Protein AF-A0A9P6QV32-F1 (afdb_monomer_lite)

Secondary structure (DSSP, 8-state):
-----SSHHHHHHHHHHHT--TT-THHHHHHHHHHHHHHHHHHHHHHHH--------HHHHHHHHHHHHHHHHHHHHHHHHHHHHHHHHHHHHHHHHHHHHHHHHHH----SHHHHHHHHHHHHHHHHHHHHHHHHHTT--SS--HHHHHHHTTS-------TTS---TT--------

Sequence (178 aa):
MARKYGTTVYVNAKWRMMLRLKGTVILQIWWHILLVGIYSTIVFLISKYSDWKMNYTLNLVSVMGMVVSLLLVFRTNTAYDRYWEGRRLWSQMTLCIRNLTRGIWVCVTETETRDLLEKKSAINLLVAFAFATKHYLREEYGYDYDDMVDLLTHIPKYSIPTSVEPMDWRMDIPTTPL

Organism: NCBI:txid64522

pLDDT: mean 80.62, std 16.02, range [42.59, 97.5]

InterPro domains:
  IPR044669 Voltage-dependent anion channel-forming protein YneE/VCCN1/2-like [PF25539] (14-146)
  IPR044669 Voltage-dependent anion channel-forming protein YneE/VCCN1/2-like [PTHR33281] (13-154)

Foldseek 3Di:
DDDPPPPPVVVVVVVCVVPPPVPDCCVVCVVVVVVVVVVVVVVVVCVVPPPDPDDDDVVVVVVVVVVVVVVVVVVVVVVVVVVVVVVVVLVVLVVVLVVVLVCLVPVQDDDDPVSVVVSLLVNLVSVLVSVVVVCVVVLNDDQPDPVRCVSCVVDPDDPDPDPSPDPPVVPPDPPDDD

Radius of gyration: 29.56 Å; chains: 1; bounding box: 79×47×78 Å

Structure (mmCIF, N/CA/C/O backbone):
data_AF-A0A9P6QV32-F1
#
_entry.id   AF-A0A9P6QV32-F1
#
loop_
_atom_site.group_PDB
_atom_site.id
_atom_site.type_symbol
_atom_site.label_atom_id
_atom_site.label_alt_id
_atom_site.label_comp_id
_atom_site.label_asym_id
_atom_site.label_entity_id
_atom_site.label_seq_id
_atom_site.pdbx_PDB_ins_code
_atom_site.Cartn_x
_atom_site.Cartn_y
_atom_site.Cartn_z
_atom_site.occupancy
_atom_site.B_iso_or_equiv
_atom_site.auth_seq_id
_atom_site.auth_comp_id
_atom_site.auth_asym_id
_atom_site.auth_atom_id
_atom_site.pdbx_PDB_model_num
ATOM 1 N N . MET A 1 1 ? 25.042 -37.155 19.413 1.00 43.72 1 MET A N 1
ATOM 2 C CA . MET A 1 1 ? 23.960 -37.342 18.417 1.00 43.72 1 MET A CA 1
ATOM 3 C C . MET A 1 1 ? 23.409 -35.960 18.039 1.00 43.72 1 MET A C 1
ATOM 5 O O . MET A 1 1 ? 22.545 -35.434 18.727 1.00 43.72 1 MET A O 1
ATOM 9 N N . ALA A 1 2 ? 24.017 -35.289 17.053 1.00 47.75 2 ALA A N 1
ATOM 10 C CA . ALA A 1 2 ? 23.795 -33.862 16.773 1.00 47.75 2 ALA A CA 1
ATOM 11 C C . ALA A 1 2 ? 22.628 -33.622 15.791 1.00 47.75 2 ALA A C 1
ATOM 13 O O . ALA A 1 2 ? 22.545 -34.262 14.743 1.00 47.75 2 ALA A O 1
ATOM 14 N N . ARG A 1 3 ? 21.732 -32.682 16.134 1.00 54.78 3 ARG A N 1
ATOM 15 C CA . ARG A 1 3 ? 20.561 -32.251 15.345 1.00 54.78 3 ARG A CA 1
ATOM 16 C C . ARG A 1 3 ? 20.986 -31.653 13.996 1.00 54.78 3 ARG A C 1
ATOM 18 O O . ARG A 1 3 ? 21.537 -30.558 13.957 1.00 54.78 3 ARG A O 1
ATOM 25 N N . LYS A 1 4 ? 20.647 -32.329 12.892 1.00 58.12 4 LYS A N 1
ATOM 26 C CA . LYS A 1 4 ? 20.937 -31.911 11.503 1.00 58.12 4 LYS A CA 1
ATOM 27 C C . LYS A 1 4 ? 19.678 -31.558 10.682 1.00 58.12 4 LYS A C 1
ATOM 29 O O . LYS A 1 4 ? 19.692 -31.667 9.464 1.00 58.12 4 LYS A O 1
ATOM 34 N N . TYR A 1 5 ? 18.586 -31.146 11.334 1.00 56.56 5 TYR A N 1
ATOM 35 C CA . TYR A 1 5 ? 17.276 -30.931 10.684 1.00 56.56 5 TYR A CA 1
ATOM 36 C C . TYR A 1 5 ? 16.884 -29.453 10.480 1.00 56.56 5 TYR A C 1
ATOM 38 O O . TYR A 1 5 ? 15.822 -29.166 9.939 1.00 56.56 5 TYR A O 1
ATOM 46 N N . GLY A 1 6 ? 17.725 -28.503 10.904 1.00 57.94 6 GLY A N 1
ATOM 47 C CA . GLY A 1 6 ? 17.357 -27.084 10.966 1.00 57.94 6 GLY A CA 1
ATOM 48 C C . GLY A 1 6 ? 17.589 -26.257 9.698 1.00 57.94 6 GLY A C 1
ATOM 49 O O . GLY A 1 6 ? 17.051 -25.165 9.619 1.00 57.94 6 GLY A O 1
ATOM 50 N N . THR A 1 7 ? 18.365 -26.715 8.710 1.00 58.38 7 THR A N 1
ATOM 51 C CA . THR A 1 7 ? 18.795 -25.862 7.577 1.00 58.38 7 THR A CA 1
ATOM 52 C C . THR A 1 7 ? 18.152 -26.226 6.237 1.00 58.38 7 THR A C 1
ATOM 54 O O . THR A 1 7 ? 17.874 -25.343 5.428 1.00 58.38 7 THR A O 1
ATOM 57 N N . THR A 1 8 ? 17.830 -27.497 5.999 1.00 57.91 8 THR A N 1
ATOM 58 C CA . THR A 1 8 ? 17.243 -27.975 4.733 1.00 57.91 8 THR A CA 1
ATOM 59 C C . THR A 1 8 ? 15.808 -27.492 4.504 1.00 57.91 8 THR A C 1
ATOM 61 O O . THR A 1 8 ? 15.421 -27.231 3.364 1.00 57.91 8 THR A O 1
ATOM 64 N N . VAL A 1 9 ? 15.021 -27.303 5.570 1.00 60.19 9 VAL A N 1
ATOM 65 C CA . VAL A 1 9 ? 13.635 -26.806 5.465 1.00 60.19 9 VAL A CA 1
ATOM 66 C C . VAL A 1 9 ? 13.597 -25.328 5.054 1.00 60.19 9 VAL A C 1
ATOM 68 O O . VAL A 1 9 ? 12.801 -24.959 4.189 1.00 60.19 9 VAL A O 1
ATOM 71 N N . TYR A 1 10 ? 14.499 -24.494 5.587 1.00 58.28 10 TYR A N 1
ATOM 72 C CA . TYR A 1 10 ? 14.591 -23.074 5.215 1.00 58.28 10 TYR A CA 1
ATOM 73 C C . TYR A 1 10 ? 15.030 -22.879 3.764 1.00 58.28 10 TYR A C 1
ATOM 75 O O . TYR A 1 10 ? 14.478 -22.025 3.071 1.00 58.28 10 TYR A O 1
ATOM 83 N N . VAL A 1 11 ? 15.973 -23.691 3.272 1.00 60.97 11 VAL A N 1
ATOM 84 C CA . VAL A 1 11 ? 16.417 -23.618 1.871 1.00 60.97 11 VAL A CA 1
ATOM 85 C C . VAL A 1 11 ? 15.255 -23.947 0.928 1.00 60.97 11 VAL A C 1
ATOM 87 O O . VAL A 1 11 ? 14.959 -23.157 0.035 1.00 60.97 11 VAL A O 1
ATOM 90 N N . ASN A 1 12 ? 14.510 -25.029 1.175 1.00 61.50 12 ASN A N 1
ATOM 91 C CA . ASN A 1 12 ? 13.349 -25.396 0.350 1.00 61.50 12 ASN A CA 1
ATOM 92 C C . ASN A 1 12 ? 12.176 -24.399 0.447 1.00 61.50 12 ASN A C 1
ATOM 94 O O . ASN A 1 12 ? 11.434 -24.215 -0.521 1.00 61.50 12 ASN A O 1
ATOM 98 N N . ALA A 1 13 ? 11.990 -23.731 1.589 1.00 63.59 13 ALA A N 1
ATOM 99 C CA . ALA A 1 13 ? 11.003 -22.658 1.730 1.00 63.59 13 ALA A CA 1
ATOM 100 C C . ALA A 1 13 ? 11.405 -21.394 0.947 1.00 63.59 13 ALA A C 1
ATOM 102 O O . ALA A 1 13 ? 10.559 -20.790 0.286 1.00 63.59 13 ALA A O 1
ATOM 103 N N . LYS A 1 14 ? 12.699 -21.042 0.953 1.00 66.31 14 LYS A N 1
ATOM 104 C CA . LYS A 1 14 ? 13.254 -19.905 0.204 1.00 66.31 14 LYS A CA 1
ATOM 105 C C . LYS A 1 14 ? 13.027 -20.061 -1.302 1.00 66.31 14 LYS A C 1
ATOM 107 O O . LYS A 1 14 ? 12.522 -19.139 -1.937 1.00 66.31 14 LYS A O 1
ATOM 112 N N . TRP A 1 15 ? 13.301 -21.246 -1.851 1.00 65.69 15 TRP A N 1
ATOM 113 C CA . TRP A 1 15 ? 13.059 -21.551 -3.267 1.00 65.69 15 TRP A CA 1
ATOM 114 C C . TRP A 1 15 ? 11.576 -21.487 -3.646 1.00 65.69 15 TRP A C 1
ATOM 116 O O . TRP A 1 15 ? 11.229 -20.912 -4.675 1.00 65.69 15 TRP A O 1
ATOM 126 N N . ARG A 1 16 ? 10.675 -21.994 -2.794 1.00 66.00 16 ARG A N 1
ATOM 127 C CA . ARG A 1 16 ? 9.225 -21.897 -3.037 1.00 66.00 16 ARG A CA 1
ATOM 128 C C . ARG A 1 16 ? 8.687 -20.469 -2.973 1.00 66.00 16 ARG A C 1
ATOM 130 O O . ARG A 1 16 ? 7.757 -20.156 -3.708 1.00 66.00 16 ARG A O 1
ATOM 137 N N . MET A 1 17 ? 9.256 -19.601 -2.135 1.00 63.09 17 MET A N 1
ATOM 138 C CA . MET A 1 17 ? 8.892 -18.178 -2.127 1.00 63.09 17 MET A CA 1
ATOM 139 C C . MET A 1 17 ? 9.416 -17.447 -3.365 1.00 63.09 17 MET A C 1
ATOM 141 O O . MET A 1 17 ? 8.684 -16.647 -3.940 1.00 63.09 17 MET A O 1
ATOM 145 N N . MET A 1 18 ? 10.641 -17.752 -3.806 1.00 67.94 18 MET A N 1
ATOM 146 C CA . MET A 1 18 ? 11.222 -17.182 -5.029 1.00 67.94 18 MET A CA 1
ATOM 147 C C . MET A 1 18 ? 10.450 -17.589 -6.290 1.00 67.94 18 MET A C 1
ATOM 149 O O . MET A 1 18 ? 10.294 -16.778 -7.196 1.00 67.94 18 MET A O 1
ATOM 153 N N . LEU A 1 19 ? 9.927 -18.818 -6.335 1.00 69.19 19 LEU A N 1
ATOM 154 C CA . LEU A 1 19 ? 9.165 -19.357 -7.468 1.00 69.19 19 LEU A CA 1
ATOM 155 C C . LEU A 1 19 ? 7.646 -19.157 -7.340 1.00 69.19 19 LEU A C 1
ATOM 157 O O . LEU A 1 19 ? 6.866 -19.779 -8.066 1.00 69.19 19 LEU A O 1
ATOM 161 N N . ARG A 1 20 ? 7.188 -18.288 -6.430 1.00 71.31 20 ARG A N 1
ATOM 162 C CA . ARG A 1 20 ? 5.761 -17.987 -6.300 1.00 71.31 20 ARG A CA 1
ATOM 163 C C . ARG A 1 20 ? 5.323 -17.044 -7.425 1.00 71.31 20 ARG A C 1
ATOM 165 O O . ARG A 1 20 ? 5.371 -15.831 -7.276 1.00 71.31 20 ARG A O 1
ATOM 172 N N . LEU A 1 21 ? 4.858 -17.634 -8.526 1.00 64.88 21 LEU A N 1
ATOM 173 C CA . LEU A 1 21 ? 4.412 -16.946 -9.750 1.00 64.88 21 LEU A CA 1
ATOM 174 C C . LEU A 1 21 ? 3.097 -16.153 -9.594 1.00 64.88 21 LEU A C 1
ATOM 176 O O . LEU A 1 21 ? 2.776 -15.303 -10.424 1.00 64.88 21 LEU A O 1
ATOM 180 N N . LYS A 1 22 ? 2.309 -16.423 -8.544 1.00 60.28 22 LYS A N 1
ATOM 181 C CA . LYS A 1 22 ? 1.054 -15.702 -8.281 1.00 60.28 22 LYS A CA 1
ATOM 182 C C . LYS A 1 22 ? 1.353 -14.278 -7.795 1.00 60.28 22 LYS A C 1
ATOM 184 O O . LYS A 1 22 ? 1.886 -14.102 -6.699 1.00 60.28 22 LYS A O 1
ATOM 189 N N . GLY A 1 23 ? 0.971 -13.289 -8.607 1.00 67.88 23 GLY A N 1
ATOM 190 C CA . GLY A 1 23 ? 1.127 -11.857 -8.320 1.00 67.88 23 GLY A CA 1
ATOM 191 C C . GLY A 1 23 ? 2.474 -11.257 -8.739 1.00 67.88 23 GLY A C 1
ATOM 192 O O . GLY A 1 23 ? 2.824 -10.173 -8.283 1.00 67.88 23 GLY A O 1
ATOM 193 N N . THR A 1 24 ? 3.259 -11.953 -9.566 1.00 77.56 24 THR A N 1
ATOM 194 C CA . THR A 1 24 ? 4.572 -11.471 -10.014 1.00 77.56 24 THR A CA 1
ATOM 195 C C . THR A 1 24 ? 4.456 -10.587 -11.260 1.00 77.56 24 THR A C 1
ATOM 197 O O . THR A 1 24 ? 3.790 -10.950 -12.226 1.00 77.56 24 THR A O 1
ATOM 200 N N . VAL A 1 25 ? 5.212 -9.483 -11.297 1.00 82.69 25 VAL A N 1
ATOM 201 C CA . VAL A 1 25 ? 5.317 -8.577 -12.463 1.00 82.69 25 VAL A CA 1
ATOM 202 C C . VAL A 1 25 ? 5.920 -9.275 -13.695 1.00 82.69 25 VAL A C 1
ATOM 204 O O . VAL A 1 25 ? 5.713 -8.837 -14.821 1.00 82.69 25 VAL A O 1
ATOM 207 N N . ILE A 1 26 ? 6.612 -10.408 -13.512 1.00 79.69 26 ILE A N 1
ATOM 208 C CA . ILE A 1 26 ? 7.249 -11.187 -14.587 1.00 79.69 26 ILE A CA 1
ATOM 209 C C . ILE A 1 26 ? 6.245 -11.601 -15.677 1.00 79.69 26 ILE A C 1
ATOM 211 O O . ILE A 1 26 ? 6.550 -11.484 -16.859 1.00 79.69 26 ILE A O 1
ATOM 215 N N . LEU A 1 27 ? 5.023 -11.989 -15.290 1.00 81.56 27 LEU A N 1
ATOM 216 C CA . LEU A 1 27 ? 3.947 -12.368 -16.215 1.00 81.56 27 LEU A CA 1
ATOM 217 C C . LEU A 1 27 ? 3.295 -11.162 -16.898 1.00 81.56 27 LEU A C 1
ATOM 219 O O . LEU A 1 27 ? 2.536 -11.334 -17.845 1.00 81.56 27 LEU A O 1
ATOM 223 N N . GLN A 1 28 ? 3.599 -9.945 -16.454 1.00 85.62 28 GLN A N 1
ATOM 224 C CA . GLN A 1 28 ? 3.148 -8.720 -17.103 1.00 85.62 28 GLN A CA 1
ATOM 225 C C . GLN A 1 28 ? 4.177 -8.214 -18.128 1.00 85.62 28 GLN A C 1
ATOM 227 O O . GLN A 1 28 ? 3.799 -7.683 -19.169 1.00 85.62 28 GLN A O 1
ATOM 232 N N . ILE A 1 29 ? 5.479 -8.405 -17.874 1.00 91.56 29 ILE A N 1
ATOM 233 C CA . ILE A 1 29 ? 6.560 -7.895 -18.741 1.00 91.56 29 ILE A CA 1
ATOM 234 C C . ILE A 1 29 ? 7.174 -8.938 -19.687 1.00 91.56 29 ILE A C 1
ATOM 236 O O . ILE A 1 29 ? 7.981 -8.562 -20.536 1.00 91.56 29 ILE A O 1
ATOM 240 N N . TRP A 1 30 ? 6.808 -10.221 -19.588 1.00 90.44 30 TRP A N 1
ATOM 241 C CA . TRP A 1 30 ? 7.418 -11.298 -20.389 1.00 90.44 30 TRP A CA 1
ATOM 242 C C . TRP A 1 30 ? 7.395 -11.031 -21.901 1.00 90.44 30 TRP A C 1
ATOM 244 O O . TRP A 1 30 ? 8.393 -11.281 -22.571 1.00 90.44 30 TRP A O 1
ATOM 254 N N . TRP A 1 31 ? 6.303 -10.463 -22.429 1.00 92.75 31 TRP A N 1
ATOM 255 C CA . TRP A 1 31 ? 6.195 -10.137 -23.852 1.00 92.75 31 TRP A CA 1
ATOM 256 C C . TRP A 1 31 ? 7.232 -9.088 -24.283 1.00 92.75 31 TRP A C 1
ATOM 258 O O . TRP A 1 31 ? 7.876 -9.237 -25.317 1.00 92.75 31 TRP A O 1
ATOM 268 N N . HIS A 1 32 ? 7.475 -8.073 -23.448 1.00 93.19 32 HIS A N 1
ATOM 269 C CA . HIS A 1 32 ? 8.484 -7.044 -23.717 1.00 93.19 32 HIS A CA 1
ATOM 270 C C . HIS A 1 32 ? 9.903 -7.625 -23.693 1.00 93.19 32 HIS A C 1
ATOM 272 O O . HIS A 1 32 ? 10.715 -7.304 -24.558 1.00 93.19 32 HIS A O 1
ATOM 278 N N . ILE A 1 33 ? 10.193 -8.515 -22.737 1.00 93.00 33 ILE A N 1
ATOM 279 C CA . ILE A 1 33 ? 11.490 -9.206 -22.642 1.00 93.00 33 ILE A CA 1
ATOM 280 C C . ILE A 1 33 ? 11.737 -10.045 -23.902 1.00 93.00 33 ILE A C 1
ATOM 282 O O . ILE A 1 33 ? 12.824 -9.995 -24.478 1.00 93.00 33 ILE A O 1
ATOM 286 N N . LEU A 1 34 ? 10.718 -10.781 -24.349 1.00 94.88 34 LEU A N 1
ATOM 287 C CA . LEU A 1 34 ? 10.787 -11.624 -25.539 1.00 94.88 34 LEU A CA 1
ATOM 288 C C . LEU A 1 34 ? 11.050 -10.783 -26.797 1.00 94.88 34 LEU A C 1
ATOM 290 O O . LEU A 1 34 ? 11.962 -11.104 -27.559 1.00 94.88 34 LEU A O 1
ATOM 294 N N . LEU A 1 35 ? 10.323 -9.675 -26.983 1.00 95.50 35 LEU A N 1
ATOM 295 C CA . LEU A 1 35 ? 10.520 -8.773 -28.123 1.00 95.50 35 LEU A CA 1
ATOM 296 C C . LEU A 1 35 ? 11.938 -8.192 -28.180 1.00 95.50 35 LEU A C 1
ATOM 298 O O . LEU A 1 35 ? 12.561 -8.208 -29.242 1.00 95.50 35 LEU A O 1
ATOM 302 N N . VAL A 1 36 ? 12.473 -7.720 -27.050 1.00 94.88 36 VAL A N 1
ATOM 303 C CA . VAL A 1 36 ? 13.843 -7.179 -26.992 1.00 94.88 36 VAL A CA 1
ATOM 304 C C . VAL A 1 36 ? 14.881 -8.274 -27.265 1.00 94.88 36 VAL A C 1
ATOM 306 O O . VAL A 1 36 ? 15.858 -8.030 -27.975 1.00 94.88 36 VAL A O 1
ATOM 309 N N . GLY A 1 37 ? 14.653 -9.493 -26.767 1.00 95.75 37 GLY A N 1
ATOM 310 C CA . GLY A 1 37 ? 15.509 -10.652 -27.037 1.00 95.75 37 GLY A CA 1
ATOM 311 C C . GLY A 1 37 ? 15.544 -11.039 -28.519 1.00 95.75 37 GLY A C 1
ATOM 312 O O . GLY A 1 37 ? 16.626 -11.217 -29.087 1.00 95.75 37 GLY A O 1
ATOM 313 N N . ILE A 1 38 ? 14.378 -11.108 -29.172 1.00 96.50 38 ILE A N 1
ATOM 314 C CA . ILE A 1 38 ? 14.281 -11.356 -30.618 1.00 96.50 38 ILE A CA 1
ATOM 315 C C . ILE A 1 38 ? 14.976 -10.237 -31.398 1.00 96.50 38 ILE A C 1
ATOM 317 O O . ILE A 1 38 ? 15.802 -10.528 -32.261 1.00 96.50 38 ILE A O 1
ATOM 321 N N . TYR A 1 39 ? 14.706 -8.972 -31.067 1.00 94.62 39 TYR A N 1
ATOM 322 C CA . TYR A 1 39 ? 15.340 -7.826 -31.721 1.00 94.62 39 TYR A CA 1
ATOM 323 C C . TYR A 1 39 ? 16.872 -7.886 -31.626 1.00 94.62 39 TYR A C 1
ATOM 325 O O . TYR A 1 39 ? 17.562 -7.766 -32.639 1.00 94.62 39 TYR A O 1
ATOM 333 N N . SER A 1 40 ? 17.415 -8.160 -30.436 1.00 92.31 40 SER A N 1
ATOM 334 C CA . SER A 1 40 ? 18.862 -8.304 -30.232 1.00 92.31 40 SER A CA 1
ATOM 335 C C . SER A 1 40 ? 19.453 -9.463 -31.045 1.00 92.31 40 SER A C 1
ATOM 337 O O . SER A 1 40 ? 20.516 -9.311 -31.649 1.00 92.31 40 SER A O 1
ATOM 339 N N . THR A 1 41 ? 18.739 -10.590 -31.128 1.00 93.56 41 THR A N 1
ATOM 340 C CA . THR A 1 41 ? 19.160 -11.762 -31.914 1.00 93.56 41 THR A CA 1
ATOM 341 C C . THR A 1 41 ? 19.192 -11.455 -33.412 1.00 93.56 41 THR A C 1
ATOM 343 O O . THR A 1 41 ? 20.139 -11.839 -34.098 1.00 93.56 41 THR A O 1
ATOM 346 N N . ILE A 1 42 ? 18.198 -10.721 -33.925 1.00 92.56 42 ILE A N 1
ATOM 347 C CA . ILE A 1 42 ? 18.144 -10.300 -35.333 1.00 92.56 42 ILE A CA 1
ATOM 348 C C . ILE A 1 42 ? 19.328 -9.385 -35.663 1.00 92.56 42 ILE A C 1
ATOM 350 O O . ILE A 1 42 ? 20.035 -9.632 -36.639 1.00 92.56 42 ILE A O 1
ATOM 354 N N . VAL A 1 43 ? 19.592 -8.373 -34.829 1.00 89.25 43 VAL A N 1
ATOM 355 C CA . VAL A 1 43 ? 20.728 -7.452 -35.022 1.00 89.25 43 VAL A CA 1
ATOM 356 C C . VAL A 1 43 ? 22.060 -8.209 -35.003 1.00 89.25 43 VAL A C 1
ATOM 358 O O . VAL A 1 43 ? 22.926 -7.957 -35.843 1.00 89.25 43 VAL A O 1
ATOM 361 N N . PHE A 1 44 ? 22.213 -9.183 -34.101 1.00 89.19 44 PHE A N 1
ATOM 362 C CA . PHE A 1 44 ? 23.403 -10.033 -34.036 1.00 89.19 44 PHE A CA 1
ATOM 363 C C . PHE A 1 44 ? 23.596 -10.882 -35.304 1.00 89.19 44 PHE A C 1
ATOM 365 O O . PHE A 1 44 ? 24.701 -10.939 -35.844 1.00 89.19 44 PHE A O 1
ATOM 372 N N . LEU A 1 45 ? 22.533 -11.514 -35.815 1.00 89.69 45 LEU A N 1
ATOM 373 C CA . LEU A 1 45 ? 22.597 -12.312 -37.044 1.00 89.69 45 LEU A CA 1
ATOM 374 C C . LEU A 1 45 ? 22.957 -11.450 -38.260 1.00 89.69 45 LEU A C 1
ATOM 376 O O . LEU A 1 45 ? 23.831 -11.836 -39.036 1.00 89.69 45 LEU A O 1
ATOM 380 N N . ILE A 1 46 ? 22.351 -10.268 -38.393 1.00 87.94 46 ILE A N 1
ATOM 381 C CA . ILE A 1 46 ? 22.669 -9.319 -39.470 1.00 87.94 46 ILE A CA 1
ATOM 382 C C . ILE A 1 46 ? 24.142 -8.908 -39.399 1.00 87.94 46 ILE A C 1
ATOM 384 O O . ILE A 1 46 ? 24.829 -8.940 -40.415 1.00 87.94 46 ILE A O 1
ATOM 388 N N . SER A 1 47 ? 24.653 -8.593 -38.206 1.00 85.12 47 SER A N 1
ATOM 389 C CA . SER A 1 47 ? 26.060 -8.218 -38.029 1.00 85.12 47 SER A CA 1
ATOM 390 C C . SER A 1 47 ? 27.040 -9.356 -38.329 1.00 85.12 47 SER A C 1
ATOM 392 O O . SER A 1 47 ? 28.191 -9.077 -38.650 1.00 85.12 47 SER A O 1
ATOM 394 N N . LYS A 1 48 ? 26.628 -10.621 -38.182 1.00 83.88 48 LYS A N 1
ATOM 395 C CA . LYS A 1 48 ? 27.483 -11.786 -38.451 1.00 83.88 48 LYS A CA 1
ATOM 396 C C . LYS A 1 48 ? 27.526 -12.153 -39.937 1.00 83.88 48 LYS A C 1
ATOM 398 O O . LYS A 1 48 ? 28.569 -12.589 -40.412 1.00 83.88 48 LYS A O 1
ATOM 403 N N . TYR A 1 49 ? 26.399 -12.036 -40.640 1.00 83.69 49 TYR A N 1
ATOM 404 C CA . TYR A 1 49 ? 26.272 -12.453 -42.043 1.00 83.69 49 TYR A CA 1
ATOM 405 C C . TYR A 1 49 ? 26.453 -11.310 -43.053 1.00 83.69 49 TYR A C 1
ATOM 407 O O . TYR A 1 49 ? 26.697 -11.584 -44.225 1.00 83.69 49 TYR A O 1
ATOM 415 N N . SER A 1 50 ? 26.352 -10.049 -42.625 1.00 76.69 50 SER A N 1
ATOM 416 C CA . SER A 1 50 ? 26.564 -8.875 -43.475 1.00 76.69 50 SER A CA 1
ATOM 417 C C . SER A 1 50 ? 27.895 -8.206 -43.130 1.00 76.69 50 SER A C 1
ATOM 419 O O . SER A 1 50 ? 28.086 -7.766 -42.002 1.00 76.69 50 SER A O 1
ATOM 421 N N . ASP A 1 51 ? 28.783 -8.034 -44.113 1.00 72.31 51 ASP A N 1
ATOM 422 C CA . ASP A 1 51 ? 30.092 -7.348 -43.992 1.00 72.31 51 ASP A CA 1
ATOM 423 C C . ASP A 1 51 ? 29.968 -5.811 -43.813 1.00 72.31 51 ASP A C 1
ATOM 425 O O . ASP A 1 51 ? 30.890 -5.024 -44.041 1.00 72.31 51 ASP A O 1
ATOM 429 N N . TRP A 1 52 ? 28.776 -5.338 -43.439 1.00 69.88 52 TRP A N 1
ATOM 430 C CA . TRP A 1 52 ? 28.495 -3.925 -43.225 1.00 69.88 52 TRP A CA 1
ATOM 431 C C . TRP A 1 52 ? 29.034 -3.488 -41.867 1.00 69.88 52 TRP A C 1
ATOM 433 O O . TRP A 1 52 ? 28.475 -3.811 -40.819 1.00 69.88 52 TRP A O 1
ATOM 443 N N . LYS A 1 53 ? 30.101 -2.683 -41.890 1.00 66.62 53 LYS A N 1
ATOM 444 C CA . LYS A 1 53 ? 30.636 -1.996 -40.708 1.00 66.62 53 LYS A CA 1
ATOM 445 C C . LYS A 1 53 ? 29.665 -0.907 -40.244 1.00 66.62 53 LYS A C 1
ATOM 447 O O . LYS A 1 53 ? 29.831 0.269 -40.562 1.00 66.62 53 LYS A O 1
ATOM 452 N N . MET A 1 54 ? 28.633 -1.297 -39.501 1.00 65.12 54 MET A N 1
ATOM 453 C CA . MET A 1 54 ? 27.756 -0.346 -38.823 1.00 65.12 54 MET A CA 1
ATOM 454 C C . MET A 1 54 ? 28.509 0.283 -37.644 1.00 65.12 54 MET A C 1
ATOM 456 O O . MET A 1 54 ? 28.752 -0.361 -36.625 1.00 65.12 54 MET A O 1
ATOM 460 N N . ASN A 1 55 ? 28.899 1.549 -37.791 1.00 70.81 55 ASN A N 1
ATOM 461 C CA . ASN A 1 55 ? 29.493 2.330 -36.710 1.00 70.81 55 ASN A CA 1
ATOM 462 C C . ASN A 1 55 ? 28.378 2.879 -35.813 1.00 70.81 55 ASN A C 1
ATOM 464 O O . ASN A 1 55 ? 27.691 3.832 -36.177 1.00 70.81 55 ASN A O 1
ATOM 468 N N . TYR A 1 56 ? 28.202 2.281 -34.637 1.00 73.38 56 TYR A N 1
ATOM 469 C CA . TYR A 1 56 ? 27.284 2.782 -33.617 1.00 73.38 56 TYR A CA 1
ATOM 470 C C . TYR A 1 56 ? 28.031 3.691 -32.641 1.00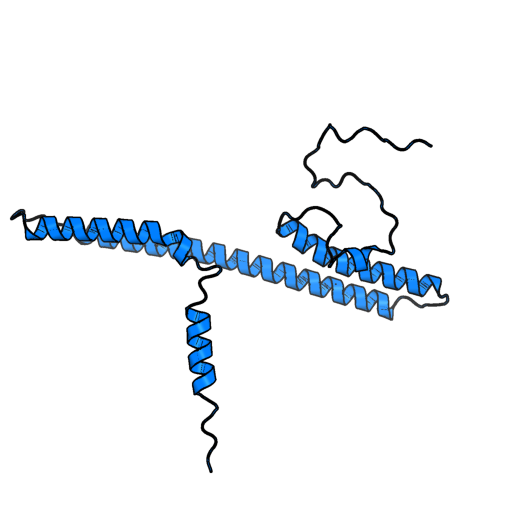 73.38 56 TYR A C 1
ATOM 472 O O . TYR A 1 56 ? 29.020 3.288 -32.027 1.00 73.38 56 TYR A O 1
ATOM 480 N N . THR A 1 57 ? 27.541 4.914 -32.452 1.00 80.62 57 THR A N 1
ATOM 481 C CA . THR A 1 57 ? 28.129 5.846 -31.486 1.00 80.62 57 THR A CA 1
ATOM 482 C C . THR A 1 57 ? 27.642 5.516 -30.075 1.00 80.62 57 THR A C 1
ATOM 484 O O . THR A 1 57 ? 26.518 5.852 -29.700 1.00 80.62 57 THR A O 1
ATOM 487 N N . LEU A 1 58 ? 28.511 4.905 -29.264 1.00 83.06 58 LEU A N 1
ATOM 488 C CA . LEU A 1 58 ? 28.222 4.511 -27.875 1.00 83.06 58 LEU A CA 1
ATOM 489 C C . LEU A 1 58 ? 27.770 5.693 -26.986 1.00 83.06 58 LEU A C 1
ATOM 491 O O . LEU A 1 58 ? 27.017 5.512 -26.030 1.00 83.06 58 LEU A O 1
ATOM 495 N N . ASN A 1 59 ? 28.184 6.916 -27.334 1.00 87.94 59 ASN A N 1
ATOM 496 C CA . ASN A 1 59 ? 27.888 8.130 -26.569 1.00 87.94 59 ASN A CA 1
ATOM 497 C C . ASN A 1 59 ? 26.382 8.414 -26.462 1.00 87.94 59 ASN A C 1
ATOM 499 O O . ASN A 1 59 ? 25.909 8.770 -25.385 1.00 87.94 59 ASN A O 1
ATOM 503 N N . LEU A 1 60 ? 25.613 8.215 -27.540 1.00 88.38 60 LEU A N 1
ATOM 504 C CA . LEU A 1 60 ? 24.166 8.469 -27.526 1.00 88.38 60 LEU A CA 1
ATOM 505 C C . LEU A 1 60 ? 23.427 7.484 -26.612 1.00 88.38 60 LEU A C 1
ATOM 507 O O . LEU A 1 60 ? 22.540 7.884 -25.861 1.00 88.38 60 LEU A O 1
ATOM 511 N N . VAL A 1 61 ? 23.831 6.211 -26.627 1.00 89.38 61 VAL A N 1
ATOM 512 C CA . VAL A 1 61 ? 23.244 5.168 -25.771 1.00 89.38 61 VAL A CA 1
ATOM 513 C C . VAL A 1 61 ? 23.517 5.461 -24.294 1.00 89.38 61 VAL A C 1
ATOM 515 O O . VAL A 1 61 ? 22.617 5.326 -23.468 1.00 89.38 61 VAL A O 1
ATOM 518 N N . SER A 1 62 ? 24.727 5.922 -23.967 1.00 92.25 62 SER A N 1
ATOM 519 C CA . SER A 1 62 ? 25.107 6.280 -22.595 1.00 92.25 62 SER A CA 1
ATOM 520 C C . SER A 1 62 ? 24.279 7.449 -22.046 1.00 92.25 62 SER A C 1
ATOM 522 O O . SER A 1 62 ? 23.713 7.350 -20.955 1.00 92.25 62 SER A O 1
ATOM 524 N N . VAL A 1 63 ? 24.125 8.526 -22.829 1.00 95.06 63 VAL A N 1
ATOM 525 C CA . VAL A 1 63 ? 23.324 9.696 -22.423 1.00 95.06 63 VAL A CA 1
ATOM 526 C C . VAL A 1 63 ? 21.856 9.312 -22.224 1.00 95.06 63 VAL A C 1
ATOM 528 O O . VAL A 1 63 ? 21.268 9.657 -21.198 1.00 95.06 63 VAL A O 1
ATOM 531 N N . MET A 1 64 ? 21.273 8.535 -23.143 1.00 94.88 64 MET A N 1
ATOM 532 C CA . MET A 1 64 ? 19.894 8.049 -22.997 1.00 94.88 64 MET A CA 1
ATOM 533 C C . MET A 1 64 ? 19.730 7.153 -21.763 1.00 94.88 64 MET A C 1
ATOM 535 O O . MET A 1 64 ? 18.763 7.303 -21.016 1.00 94.88 64 MET A O 1
ATOM 539 N N . GLY A 1 65 ? 20.694 6.266 -21.502 1.00 94.50 65 GLY A N 1
ATOM 540 C CA . GLY A 1 65 ? 20.696 5.407 -20.319 1.00 94.50 65 GLY A CA 1
ATOM 541 C C . GLY A 1 65 ? 20.733 6.201 -19.011 1.00 94.50 65 GLY A C 1
ATOM 542 O O . GLY A 1 65 ? 19.987 5.885 -18.080 1.00 94.50 65 GLY A O 1
ATOM 543 N N . MET A 1 66 ? 21.535 7.268 -18.951 1.00 95.81 66 MET A N 1
ATOM 544 C CA . MET A 1 66 ? 21.597 8.154 -17.785 1.00 95.81 66 MET A CA 1
ATOM 545 C C . MET A 1 66 ? 20.248 8.839 -17.527 1.00 95.81 66 MET A C 1
ATOM 547 O O . MET A 1 66 ? 19.755 8.819 -16.397 1.00 95.81 66 MET A O 1
ATOM 551 N N . VAL A 1 67 ? 19.620 9.390 -18.570 1.00 96.81 67 VAL A N 1
ATOM 552 C CA . VAL A 1 67 ? 18.323 10.077 -18.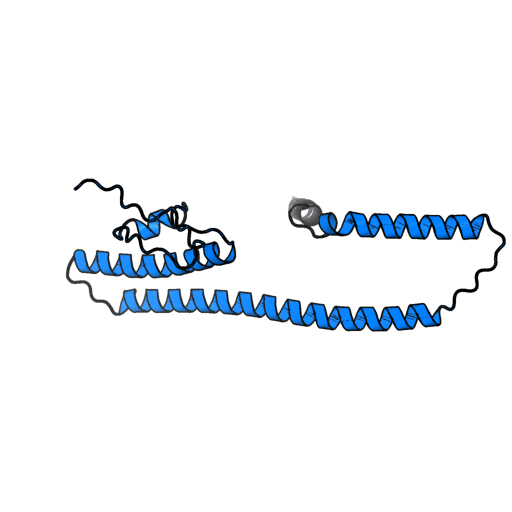453 1.00 96.81 67 VAL A CA 1
ATOM 553 C C . VAL A 1 67 ? 17.223 9.109 -18.014 1.00 96.81 67 VAL A C 1
ATOM 555 O O . VAL A 1 67 ? 16.483 9.412 -17.077 1.00 96.81 67 VAL A O 1
ATOM 558 N N . VAL A 1 68 ? 17.134 7.922 -18.623 1.00 96.75 68 VAL A N 1
ATOM 559 C CA . VAL A 1 68 ? 16.135 6.903 -18.245 1.00 96.75 68 VAL A CA 1
ATOM 560 C C . VAL A 1 68 ? 16.326 6.452 -16.796 1.00 96.75 68 VAL A C 1
ATOM 562 O O . VAL A 1 68 ? 15.345 6.324 -16.065 1.00 96.75 68 VAL A O 1
ATOM 565 N N . SER A 1 69 ? 17.574 6.266 -16.359 1.00 96.38 69 SER A N 1
ATOM 566 C CA . SER A 1 69 ? 17.885 5.876 -14.978 1.00 96.38 69 SER A CA 1
ATOM 567 C C . SER A 1 69 ? 17.436 6.941 -13.976 1.00 96.38 69 SER A C 1
ATOM 569 O O . SER A 1 69 ? 16.800 6.617 -12.974 1.00 96.38 69 SER A O 1
ATOM 571 N N . LEU A 1 70 ? 17.702 8.216 -14.271 1.00 96.25 70 LEU A N 1
ATOM 572 C CA . LEU A 1 70 ? 17.284 9.335 -13.426 1.00 96.25 70 LEU A CA 1
ATOM 573 C C . LEU A 1 70 ? 15.753 9.447 -13.337 1.00 96.25 70 LEU A C 1
ATOM 575 O O . LEU A 1 70 ? 15.197 9.562 -12.243 1.00 96.25 70 LEU A O 1
ATOM 579 N N . LEU A 1 71 ? 15.061 9.363 -14.476 1.00 96.31 71 LEU A N 1
ATOM 580 C CA . LEU A 1 71 ? 13.596 9.415 -14.522 1.00 96.31 71 LEU A CA 1
ATOM 581 C C . LEU A 1 71 ? 12.955 8.239 -13.778 1.00 96.31 71 LEU A C 1
ATOM 583 O O . LEU A 1 71 ? 11.944 8.418 -13.093 1.00 96.31 71 LEU A O 1
ATOM 587 N N . LEU A 1 72 ? 13.547 7.045 -13.884 1.00 95.75 72 LEU A N 1
ATOM 588 C CA . LEU A 1 72 ? 13.079 5.866 -13.167 1.00 95.75 72 LEU A CA 1
ATOM 589 C C . LEU A 1 72 ? 13.144 6.087 -11.655 1.00 95.75 72 LEU A C 1
ATOM 591 O O . LEU A 1 72 ? 12.153 5.821 -10.981 1.00 95.75 72 LEU A O 1
ATOM 595 N N . VAL A 1 73 ? 14.256 6.625 -11.144 1.00 96.62 73 VAL A N 1
ATOM 596 C CA . VAL A 1 73 ? 14.440 6.896 -9.708 1.00 96.62 73 VAL A CA 1
ATOM 597 C C . VAL A 1 73 ? 13.380 7.864 -9.184 1.00 96.62 73 VAL A C 1
ATOM 599 O O . VAL A 1 73 ? 12.744 7.584 -8.167 1.00 96.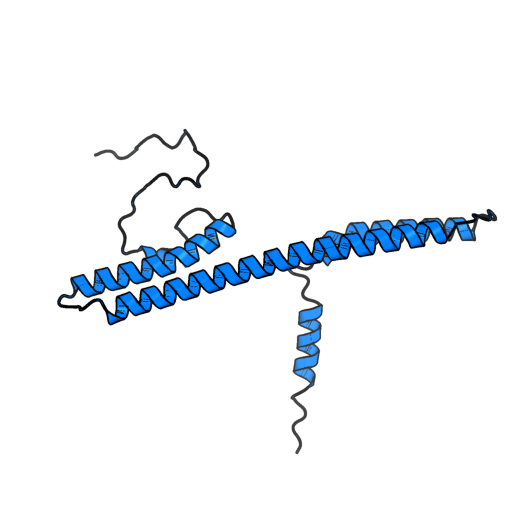62 73 VAL A O 1
ATOM 602 N N . PHE A 1 74 ? 13.124 8.969 -9.889 1.00 96.12 74 PHE A N 1
ATOM 603 C CA . PHE A 1 74 ? 12.079 9.910 -9.475 1.00 96.12 74 PHE A CA 1
ATOM 604 C C . PHE A 1 74 ? 10.694 9.261 -9.463 1.00 96.12 74 PHE A C 1
ATOM 606 O O . PHE A 1 74 ? 9.957 9.397 -8.486 1.00 96.12 74 PHE A O 1
ATOM 613 N N . ARG A 1 75 ? 10.3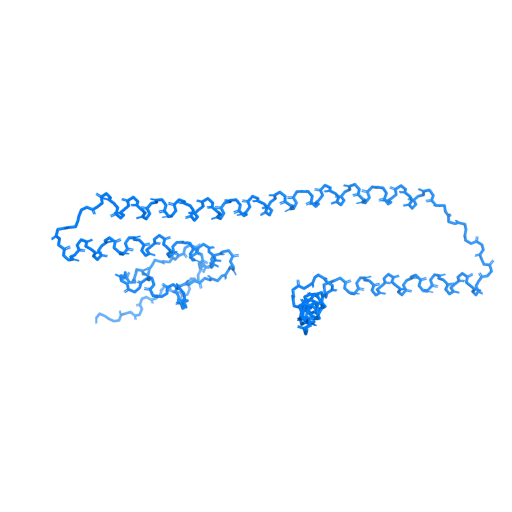66 8.480 -10.499 1.00 95.06 75 ARG A N 1
ATOM 614 C CA . ARG A 1 75 ? 9.095 7.752 -10.568 1.00 95.06 75 ARG A CA 1
ATOM 615 C C . ARG A 1 75 ? 8.950 6.742 -9.429 1.00 95.06 75 ARG A C 1
ATOM 617 O O . ARG A 1 75 ? 7.873 6.647 -8.838 1.00 95.06 75 ARG A O 1
ATOM 624 N N . THR A 1 76 ? 10.000 5.980 -9.129 1.00 96.19 76 THR A N 1
ATOM 625 C CA . THR A 1 76 ? 9.963 4.983 -8.054 1.00 96.19 76 THR A CA 1
ATOM 626 C C . THR A 1 76 ? 9.864 5.633 -6.683 1.00 96.19 76 THR A C 1
ATOM 628 O O . THR A 1 76 ? 9.126 5.118 -5.851 1.00 96.19 76 THR A O 1
ATOM 631 N N . ASN A 1 77 ? 10.519 6.778 -6.465 1.00 96.88 77 ASN A N 1
ATOM 632 C CA . ASN A 1 77 ? 10.435 7.511 -5.201 1.00 96.88 77 ASN A CA 1
ATOM 633 C C . ASN A 1 77 ? 9.005 7.993 -4.937 1.00 96.88 77 ASN A C 1
ATOM 635 O O . ASN A 1 77 ? 8.433 7.663 -3.906 1.00 96.88 77 ASN A O 1
ATOM 639 N N . THR A 1 78 ? 8.366 8.660 -5.904 1.00 96.19 78 THR A N 1
ATOM 640 C CA . THR A 1 78 ? 6.976 9.118 -5.730 1.00 96.19 78 THR A CA 1
ATOM 641 C C . THR A 1 78 ? 6.000 7.956 -5.528 1.00 96.19 78 THR A C 1
ATOM 643 O O . THR A 1 78 ? 5.076 8.051 -4.721 1.00 96.19 78 THR A O 1
ATOM 646 N N . ALA A 1 79 ? 6.183 6.841 -6.244 1.00 94.44 79 ALA A N 1
ATOM 647 C CA . ALA A 1 79 ? 5.359 5.648 -6.046 1.00 94.44 79 ALA A CA 1
ATOM 648 C C . ALA A 1 79 ? 5.560 5.033 -4.649 1.00 94.44 79 ALA A C 1
ATOM 650 O O . ALA A 1 79 ? 4.595 4.590 -4.023 1.00 94.44 79 ALA A O 1
ATOM 651 N N . TYR A 1 80 ? 6.800 5.028 -4.157 1.00 95.94 80 TYR A N 1
ATOM 652 C CA . TYR A 1 80 ? 7.150 4.540 -2.828 1.00 95.94 80 TYR A CA 1
ATOM 653 C C . TYR A 1 80 ? 6.539 5.407 -1.725 1.00 95.94 80 TYR A C 1
ATOM 655 O O . TYR A 1 80 ? 5.925 4.864 -0.805 1.00 95.94 80 TYR A O 1
ATOM 663 N N . ASP A 1 81 ? 6.626 6.730 -1.853 1.00 97.06 81 ASP A N 1
ATOM 664 C CA . ASP A 1 81 ? 6.043 7.671 -0.894 1.00 97.06 81 ASP A CA 1
ATOM 665 C C . ASP A 1 81 ? 4.525 7.487 -0.791 1.00 97.06 81 ASP A C 1
ATOM 667 O O . ASP A 1 81 ? 4.005 7.317 0.310 1.00 97.06 81 ASP A O 1
ATOM 671 N N . ARG A 1 82 ? 3.817 7.386 -1.927 1.00 95.56 82 ARG A N 1
ATOM 672 C CA . ARG A 1 82 ? 2.365 7.110 -1.956 1.00 95.56 82 ARG A CA 1
ATOM 673 C C . ARG A 1 82 ? 2.003 5.778 -1.298 1.00 95.56 82 ARG A C 1
ATOM 675 O O . ARG A 1 82 ? 1.010 5.684 -0.579 1.00 95.56 82 ARG A O 1
ATOM 682 N N . TYR A 1 83 ? 2.802 4.736 -1.530 1.00 95.56 83 TYR A N 1
ATOM 683 C CA . TYR A 1 83 ? 2.595 3.434 -0.894 1.00 95.56 83 TYR A CA 1
ATOM 684 C C . TYR A 1 83 ? 2.761 3.513 0.632 1.00 95.56 83 TYR A C 1
ATOM 686 O O . TYR A 1 83 ? 1.962 2.944 1.386 1.00 95.56 83 TYR A O 1
ATOM 694 N N . TRP A 1 84 ? 3.777 4.238 1.101 1.00 95.62 84 TRP A N 1
ATOM 695 C CA . TRP A 1 84 ? 4.008 4.443 2.530 1.00 95.62 84 TRP A CA 1
ATOM 696 C C . TRP A 1 84 ? 2.964 5.333 3.187 1.00 95.62 84 TRP A C 1
ATOM 698 O O . TRP A 1 84 ? 2.542 5.039 4.307 1.00 95.62 84 TRP A O 1
ATOM 708 N N . GLU A 1 85 ? 2.510 6.367 2.490 1.00 97.06 85 GLU A N 1
ATOM 709 C CA . GLU A 1 85 ? 1.414 7.224 2.923 1.00 97.06 85 GLU A CA 1
ATOM 710 C C . GLU A 1 85 ? 0.125 6.414 3.111 1.00 97.06 85 GLU A C 1
ATOM 712 O O . GLU A 1 85 ? -0.467 6.456 4.190 1.00 97.06 85 GLU A O 1
ATOM 717 N N . GLY A 1 86 ? -0.243 5.569 2.141 1.00 95.50 86 GLY A N 1
ATOM 718 C CA . GLY A 1 86 ? -1.394 4.669 2.266 1.00 95.50 86 GLY A CA 1
ATOM 719 C C . GLY A 1 86 ? -1.291 3.727 3.474 1.00 95.50 86 GLY A C 1
ATOM 720 O O . GLY A 1 86 ? -2.240 3.602 4.255 1.00 95.50 86 GLY A O 1
ATOM 721 N N . ARG A 1 87 ? -0.117 3.113 3.704 1.00 95.31 87 ARG A N 1
ATOM 722 C CA . ARG A 1 87 ? 0.120 2.277 4.900 1.00 95.31 87 ARG A CA 1
ATOM 723 C C . ARG A 1 87 ? -0.031 3.088 6.191 1.00 95.31 87 ARG A C 1
ATOM 725 O O . ARG A 1 87 ? -0.610 2.591 7.160 1.00 95.31 87 ARG A O 1
ATOM 732 N N . ARG A 1 88 ? 0.504 4.311 6.223 1.00 96.94 88 ARG A N 1
ATOM 733 C CA . ARG A 1 88 ? 0.422 5.200 7.387 1.00 96.94 88 ARG A CA 1
ATOM 734 C C . ARG A 1 88 ? -1.031 5.550 7.704 1.00 96.94 88 ARG A C 1
ATOM 736 O O . ARG A 1 88 ? -1.422 5.412 8.861 1.00 96.94 88 ARG A O 1
ATOM 743 N N . LEU A 1 89 ? -1.826 5.917 6.700 1.00 96.44 89 LEU A N 1
ATOM 744 C CA . LEU A 1 89 ? -3.249 6.232 6.857 1.00 96.44 89 LEU A CA 1
ATOM 745 C C . LEU A 1 89 ? -4.044 5.032 7.389 1.00 96.44 89 LEU A C 1
ATOM 747 O O . LEU A 1 89 ? -4.785 5.171 8.361 1.00 96.44 89 LEU A O 1
ATOM 751 N N . TRP A 1 90 ? -3.825 3.832 6.842 1.00 96.06 90 TRP A N 1
ATOM 752 C CA . TRP A 1 90 ? -4.467 2.609 7.342 1.00 96.06 90 TRP A CA 1
ATOM 753 C C . TRP A 1 90 ? -4.105 2.314 8.810 1.00 96.06 90 TRP A C 1
ATOM 755 O O . TRP A 1 90 ? -4.960 1.976 9.636 1.00 96.06 90 TRP A O 1
ATOM 765 N N . SER A 1 91 ? -2.829 2.485 9.169 1.00 96.62 91 SER A N 1
ATOM 766 C CA . SER A 1 91 ? -2.370 2.324 10.553 1.00 96.62 91 SER A CA 1
ATOM 767 C C . SER A 1 91 ? -2.973 3.371 11.492 1.00 96.62 91 SER A C 1
ATOM 769 O O . SER A 1 91 ? -3.315 3.044 12.627 1.00 96.62 91 SER A O 1
ATOM 771 N N . GLN A 1 92 ? -3.099 4.623 11.051 1.00 97.50 92 GLN A N 1
ATOM 772 C CA . GLN A 1 92 ? -3.723 5.685 11.840 1.00 97.50 92 GLN A CA 1
ATOM 773 C C . GLN A 1 92 ? -5.216 5.417 12.048 1.00 97.50 92 GLN A C 1
ATOM 775 O O . GLN A 1 92 ? -5.692 5.515 13.175 1.00 97.50 92 GLN A O 1
ATOM 780 N N . MET A 1 93 ? -5.933 4.996 11.004 1.00 96.69 93 MET A N 1
ATOM 781 C CA . MET A 1 93 ? -7.349 4.634 11.087 1.00 96.69 93 MET A CA 1
ATOM 782 C C . MET A 1 93 ? -7.592 3.531 12.126 1.00 96.69 93 MET A C 1
ATOM 784 O O . MET A 1 93 ? -8.400 3.695 13.039 1.00 96.69 93 MET A O 1
ATOM 788 N N . THR A 1 94 ? -6.849 2.424 12.037 1.00 96.31 94 THR A N 1
ATOM 789 C CA . THR A 1 94 ? -6.980 1.307 12.989 1.00 96.31 94 THR A CA 1
ATOM 790 C C . THR A 1 94 ? -6.602 1.703 14.420 1.00 96.31 94 THR A C 1
ATOM 792 O O . THR A 1 94 ? -7.234 1.241 15.372 1.00 96.31 94 THR A O 1
ATOM 795 N N . LEU A 1 95 ? -5.620 2.594 14.600 1.00 97.12 95 LEU A N 1
ATOM 796 C CA . LEU A 1 95 ? -5.272 3.148 15.909 1.00 97.12 95 LEU A CA 1
ATOM 797 C C . LEU A 1 95 ? -6.412 3.996 16.494 1.00 97.12 95 LEU A C 1
ATOM 799 O O . LEU A 1 95 ? -6.774 3.798 17.655 1.00 97.12 95 LEU A O 1
ATOM 803 N N . CYS A 1 96 ? -7.001 4.893 15.701 1.00 97.12 96 CYS A N 1
ATOM 804 C CA . CYS A 1 96 ? -8.138 5.715 16.118 1.00 97.12 96 CYS A CA 1
ATOM 805 C C . CYS A 1 96 ? -9.341 4.851 16.513 1.00 97.12 96 CYS A C 1
ATOM 807 O O . CYS A 1 96 ? -9.900 5.056 17.589 1.00 97.12 96 CYS A O 1
ATOM 809 N N . ILE A 1 97 ? -9.675 3.829 15.716 1.00 96.56 97 ILE A N 1
ATOM 810 C CA . ILE A 1 97 ? -10.749 2.870 16.024 1.00 96.56 97 ILE A CA 1
ATOM 811 C C . ILE A 1 97 ? -10.491 2.162 17.358 1.00 96.56 97 ILE A C 1
ATOM 813 O O . ILE A 1 97 ? -11.387 2.080 18.199 1.00 96.56 97 ILE A O 1
ATOM 817 N N . ARG A 1 98 ? -9.261 1.688 17.601 1.00 96.00 98 ARG A N 1
ATOM 818 C CA . ARG A 1 98 ? -8.894 1.027 18.867 1.00 96.00 98 ARG A CA 1
ATOM 819 C C . ARG A 1 98 ? -8.985 1.971 20.062 1.00 96.00 98 ARG A C 1
ATOM 821 O O . ARG A 1 98 ? -9.459 1.557 21.118 1.00 96.00 98 ARG A O 1
ATOM 828 N N . ASN A 1 99 ? -8.528 3.213 19.915 1.00 96.75 99 ASN A N 1
ATOM 829 C CA . ASN A 1 99 ? -8.593 4.212 20.981 1.00 96.75 99 ASN A CA 1
ATOM 830 C C . ASN A 1 99 ? -10.042 4.590 21.297 1.00 96.75 99 ASN A C 1
ATOM 832 O O . ASN A 1 99 ? -10.410 4.618 22.468 1.00 96.75 99 ASN A O 1
ATOM 836 N N . LEU A 1 100 ? -10.873 4.792 20.274 1.00 95.88 100 LEU A N 1
ATOM 837 C CA . LEU A 1 100 ? -12.293 5.082 20.445 1.00 95.88 100 LEU A CA 1
ATOM 838 C C . LEU A 1 100 ? -13.035 3.900 21.077 1.00 95.88 100 LEU A C 1
ATOM 840 O O . LEU A 1 100 ? -13.771 4.088 22.037 1.00 95.88 100 LEU A O 1
ATOM 844 N N . THR A 1 101 ? -12.762 2.675 20.621 1.00 95.69 101 THR A N 1
ATOM 845 C CA . THR A 1 101 ? -13.313 1.445 21.215 1.00 95.69 101 THR A CA 1
ATOM 846 C C . THR A 1 101 ? -12.962 1.336 22.698 1.00 95.69 101 THR A C 1
ATOM 848 O O . THR A 1 101 ? -13.827 1.042 23.516 1.00 95.69 101 THR A O 1
ATOM 851 N N . ARG A 1 102 ? -11.704 1.612 23.073 1.00 94.88 102 ARG A N 1
ATOM 852 C CA . ARG A 1 102 ? -11.275 1.640 24.482 1.00 94.88 102 ARG A CA 1
ATOM 853 C C . ARG A 1 102 ? -11.957 2.754 25.272 1.00 94.88 102 ARG A C 1
ATOM 855 O O . ARG A 1 102 ? -12.341 2.518 26.411 1.00 94.88 102 ARG A O 1
ATOM 862 N N . GLY A 1 103 ? -12.117 3.935 24.676 1.00 94.88 103 GLY A N 1
ATOM 863 C CA . GLY A 1 103 ? -12.830 5.057 25.285 1.00 94.88 103 GLY A CA 1
ATOM 864 C C . GLY A 1 103 ? -14.286 4.708 25.580 1.00 94.88 103 GLY A C 1
ATOM 865 O O . GLY A 1 103 ? -14.727 4.856 26.712 1.00 94.88 103 GLY A O 1
ATOM 866 N N . ILE A 1 104 ? -15.000 4.144 24.602 1.00 92.81 104 ILE A N 1
ATOM 867 C CA . ILE A 1 104 ? -16.366 3.634 24.784 1.00 92.81 104 ILE A CA 1
ATOM 868 C C . ILE A 1 104 ? -16.379 2.552 25.868 1.00 92.81 104 ILE A C 1
ATOM 870 O O . ILE A 1 104 ? -17.229 2.577 26.753 1.00 92.81 104 ILE A O 1
ATOM 874 N N . TRP A 1 105 ? -15.412 1.629 25.841 1.00 91.44 105 TRP A N 1
ATOM 875 C CA . TRP A 1 105 ? -15.332 0.541 26.811 1.00 91.44 105 TRP A CA 1
ATOM 876 C C . TRP A 1 105 ? -15.198 1.021 28.260 1.00 91.44 105 TRP A C 1
ATOM 878 O O . TRP A 1 105 ? -15.844 0.461 29.139 1.00 91.44 105 TRP A O 1
ATOM 888 N N . VAL A 1 106 ? -14.383 2.042 28.513 1.00 92.50 106 VAL A N 1
ATOM 889 C CA . VAL A 1 106 ? -14.078 2.501 29.877 1.00 92.50 106 VAL A CA 1
ATOM 890 C C . VAL A 1 106 ? -15.024 3.604 30.354 1.00 92.50 106 VAL A C 1
ATOM 892 O O . VAL A 1 106 ? -15.385 3.616 31.526 1.00 92.50 106 VAL A O 1
ATOM 895 N N . CYS A 1 107 ? -15.419 4.532 29.481 1.00 91.12 107 CYS A N 1
ATOM 896 C CA . CYS A 1 107 ? -16.170 5.723 29.887 1.00 91.12 107 CYS A CA 1
ATOM 897 C C . CYS A 1 107 ? -17.687 5.505 29.957 1.00 91.12 107 CYS A C 1
ATOM 899 O O . CYS A 1 107 ? -18.364 6.250 30.660 1.00 91.12 107 CYS A O 1
ATOM 901 N N . VAL A 1 108 ? -18.232 4.529 29.223 1.00 88.00 108 VAL A N 1
ATOM 902 C CA . VAL A 1 108 ? -19.673 4.237 29.236 1.00 88.00 108 VAL A CA 1
ATOM 903 C C . VAL A 1 108 ? -19.974 3.266 30.372 1.00 88.00 108 VAL A C 1
ATOM 905 O O . VAL A 1 108 ? -19.575 2.101 30.315 1.00 88.00 108 VAL A O 1
ATOM 908 N N . THR A 1 109 ? -20.665 3.762 31.397 1.00 85.12 109 THR A N 1
ATOM 909 C CA . THR A 1 109 ? -21.166 2.968 32.523 1.00 85.12 109 THR A CA 1
ATOM 910 C C . THR A 1 109 ? -22.411 2.203 32.106 1.00 85.12 109 THR A C 1
ATOM 912 O O . THR A 1 109 ? -23.324 2.795 31.535 1.00 85.12 109 THR A O 1
ATOM 915 N N . GLU A 1 110 ? -22.470 0.913 32.415 1.00 84.31 110 GLU A N 1
ATOM 916 C CA . GLU A 1 110 ? -23.617 0.078 32.065 1.00 84.31 110 GLU A CA 1
ATOM 917 C C . GLU A 1 110 ? -24.476 -0.171 33.299 1.00 84.31 110 GLU A C 1
ATOM 919 O O . GLU A 1 110 ? -23.992 -0.696 34.304 1.00 84.31 110 GLU A O 1
ATOM 924 N N . THR A 1 111 ? -25.748 0.209 33.224 1.00 79.75 111 THR A N 1
ATOM 925 C CA . THR A 1 111 ? -26.719 -0.041 34.298 1.00 79.75 111 THR A CA 1
ATOM 926 C C . THR A 1 111 ? -27.736 -1.099 33.900 1.00 79.75 111 THR A C 1
ATOM 928 O O . THR A 1 111 ? -28.133 -1.910 34.738 1.00 79.75 111 THR A O 1
ATOM 931 N N . GLU A 1 112 ? -28.101 -1.151 32.618 1.00 87.81 112 GLU A N 1
ATOM 932 C CA . GLU A 1 112 ? -29.073 -2.095 32.077 1.00 87.81 112 GLU A CA 1
ATOM 933 C C . GLU A 1 112 ? -28.472 -2.981 30.968 1.00 87.81 112 GLU A C 1
ATOM 935 O O . GLU A 1 112 ? -27.464 -2.664 30.334 1.00 87.81 112 GLU A O 1
ATOM 940 N N . THR A 1 113 ? -29.117 -4.1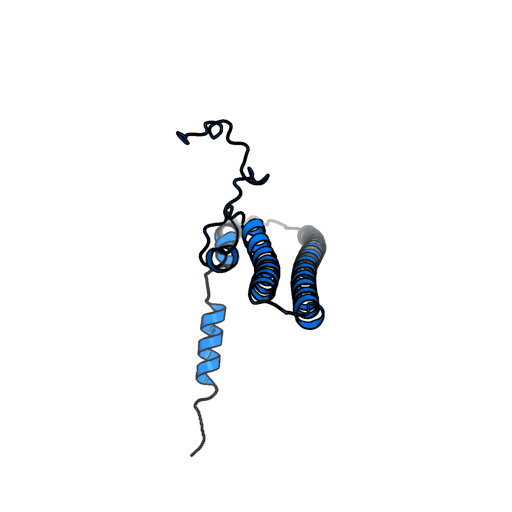20 30.692 1.00 83.69 113 THR A N 1
ATOM 941 C CA . THR A 1 113 ? -28.732 -5.025 29.590 1.00 83.69 113 THR A CA 1
ATOM 942 C C . THR A 1 113 ? -28.835 -4.367 28.211 1.00 83.69 113 THR A C 1
ATOM 944 O O . THR A 1 113 ? -28.078 -4.720 27.304 1.00 83.69 113 THR A O 1
ATOM 947 N N . ARG A 1 114 ? -29.724 -3.378 28.061 1.00 84.88 114 ARG A N 1
ATOM 948 C CA . ARG A 1 114 ? -29.858 -2.564 26.852 1.00 84.88 114 ARG A CA 1
ATOM 949 C C . ARG A 1 114 ? -28.617 -1.704 26.597 1.00 84.88 114 ARG A C 1
ATOM 951 O O . ARG A 1 114 ? -28.113 -1.710 25.476 1.00 84.88 114 ARG A O 1
ATOM 958 N N . ASP A 1 115 ? -28.074 -1.068 27.634 1.00 86.62 115 ASP A N 1
ATOM 959 C CA . ASP A 1 115 ? -26.868 -0.231 27.541 1.00 86.62 115 ASP A CA 1
ATOM 960 C C . ASP A 1 115 ? -25.666 -1.049 27.038 1.00 86.62 115 ASP A C 1
ATOM 962 O O . ASP A 1 115 ? -24.884 -0.596 26.200 1.00 86.62 115 ASP A O 1
ATOM 966 N N . LEU A 1 116 ? -25.552 -2.305 27.490 1.00 86.06 116 LEU A N 1
ATOM 967 C CA . LEU A 1 116 ? -24.518 -3.241 27.033 1.00 86.06 116 LEU A CA 1
ATOM 968 C C . LEU A 1 116 ? -24.650 -3.587 25.543 1.00 86.06 116 LEU A C 1
ATOM 970 O O . LEU A 1 116 ? -23.636 -3.742 24.854 1.00 86.06 116 LEU A O 1
ATOM 974 N N . LEU A 1 117 ? -25.879 -3.743 25.043 1.00 86.44 117 LEU A N 1
ATOM 975 C CA . LEU A 1 117 ? -26.140 -4.042 23.633 1.00 86.44 117 LEU A CA 1
ATOM 976 C C . LEU A 1 117 ? -25.829 -2.837 22.743 1.00 86.44 117 LEU A C 1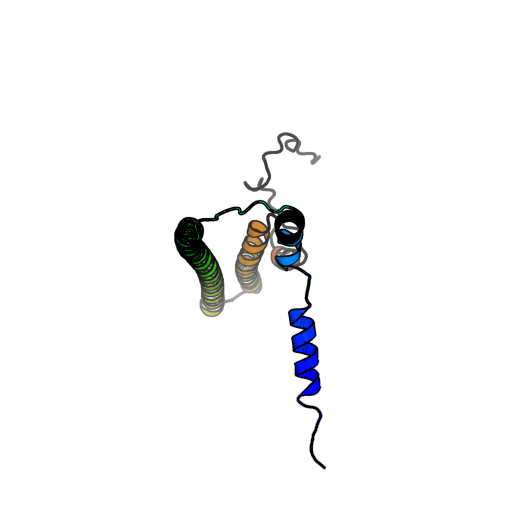
ATOM 978 O O . LEU A 1 117 ? -25.126 -3.000 21.744 1.00 86.44 117 LEU A O 1
ATOM 982 N N . GLU A 1 118 ? -26.272 -1.638 23.126 1.00 86.12 118 GLU A N 1
ATOM 983 C CA . GLU A 1 118 ? -25.986 -0.394 22.395 1.00 86.12 118 GLU A CA 1
ATOM 984 C C . GLU A 1 118 ? -24.474 -0.106 22.359 1.00 86.12 118 GLU A C 1
ATOM 986 O O . GLU A 1 118 ? -23.910 0.224 21.312 1.00 86.12 118 GLU A O 1
ATOM 991 N N . LYS A 1 119 ? -23.771 -0.357 23.468 1.00 89.44 119 LYS A N 1
ATOM 992 C CA . LYS A 1 119 ? -22.309 -0.248 23.545 1.00 89.44 119 LYS A CA 1
ATOM 993 C C . LYS A 1 119 ? -21.590 -1.217 22.601 1.00 89.44 119 LYS A C 1
ATOM 995 O O . LYS A 1 119 ? -20.680 -0.815 21.873 1.00 89.44 119 LYS A O 1
ATOM 1000 N N . LYS A 1 120 ? -21.978 -2.498 22.602 1.00 88.88 120 LYS A N 1
ATOM 1001 C CA . LYS A 1 120 ? -21.400 -3.509 21.695 1.00 88.88 120 LYS A CA 1
ATOM 1002 C C . LYS A 1 120 ? -21.707 -3.196 20.232 1.00 88.88 120 LYS A C 1
ATOM 1004 O O . LYS A 1 120 ? -20.824 -3.343 19.392 1.00 88.88 120 LYS A O 1
ATOM 1009 N N . SER A 1 121 ? -22.920 -2.729 19.949 1.00 88.25 121 SER A N 1
ATOM 1010 C CA . SER A 1 121 ? -23.346 -2.266 18.628 1.00 88.25 121 SER A CA 1
ATOM 1011 C C . SER A 1 121 ? -22.441 -1.146 18.106 1.00 88.25 121 SER A C 1
ATOM 1013 O O . SER A 1 121 ? -21.865 -1.274 17.024 1.00 88.25 121 SER A O 1
ATOM 1015 N N . ALA A 1 122 ? -22.217 -0.102 18.911 1.00 90.00 122 ALA A N 1
ATOM 1016 C CA . ALA A 1 122 ? -21.345 1.010 18.540 1.00 90.00 122 ALA A CA 1
ATOM 1017 C C . ALA A 1 122 ? -19.910 0.549 18.231 1.00 90.00 122 ALA A C 1
ATOM 1019 O O . ALA A 1 122 ? -19.309 0.986 17.250 1.00 90.00 122 ALA A O 1
ATOM 1020 N N . ILE A 1 123 ? -19.366 -0.376 19.030 1.00 92.50 123 ILE A N 1
ATOM 1021 C CA . ILE A 1 123 ? -18.030 -0.947 18.799 1.00 92.50 123 ILE A CA 1
ATOM 1022 C C . ILE A 1 123 ? -17.993 -1.764 17.500 1.00 92.50 123 ILE A C 1
ATOM 1024 O O . ILE A 1 123 ? -17.063 -1.606 16.706 1.00 92.50 123 ILE A O 1
ATOM 1028 N N . ASN A 1 124 ? -19.000 -2.604 17.253 1.00 91.69 124 ASN A N 1
ATOM 1029 C CA . ASN A 1 124 ? -19.089 -3.393 16.024 1.00 91.69 124 ASN A CA 1
ATOM 1030 C C . ASN A 1 124 ? -19.164 -2.501 14.781 1.00 91.69 124 ASN A C 1
ATOM 1032 O O . ASN A 1 124 ? -18.527 -2.815 13.778 1.00 91.69 124 ASN A O 1
ATOM 1036 N N . LEU A 1 125 ? -19.851 -1.359 14.859 1.00 90.81 125 LEU A N 1
ATOM 1037 C CA . LEU A 1 125 ? -19.936 -0.393 13.763 1.00 90.81 125 LEU A CA 1
ATOM 1038 C C . LEU A 1 125 ? -18.571 0.242 13.445 1.00 90.81 125 LEU A C 1
ATOM 1040 O O . LEU A 1 125 ? -18.217 0.396 12.275 1.00 90.81 125 LEU A O 1
ATOM 1044 N N . LEU A 1 126 ? -17.750 0.533 14.460 1.00 93.50 126 LEU A N 1
ATOM 1045 C CA . LEU A 1 126 ? -16.380 1.024 14.246 1.00 93.50 126 LEU A CA 1
ATOM 1046 C C . LEU A 1 126 ? -15.493 -0.005 13.539 1.00 93.50 126 LEU A C 1
ATOM 1048 O O . LEU A 1 126 ? -14.661 0.357 12.706 1.00 93.50 126 LEU A O 1
ATOM 1052 N N . VAL A 1 127 ? -15.661 -1.287 13.864 1.00 92.19 127 VAL A N 1
ATOM 1053 C CA . VAL A 1 127 ? -14.950 -2.375 13.182 1.00 92.19 127 VAL A CA 1
ATOM 1054 C C . VAL A 1 127 ? -15.475 -2.537 11.755 1.00 92.19 127 VAL A C 1
ATOM 1056 O O . VAL A 1 127 ? -14.677 -2.624 10.819 1.00 92.19 127 VAL A O 1
ATOM 1059 N N . ALA A 1 128 ? -16.796 -2.488 11.569 1.00 91.06 128 ALA A N 1
ATOM 1060 C CA . ALA A 1 128 ? -17.436 -2.544 10.261 1.00 91.06 128 ALA A CA 1
ATOM 1061 C C . ALA A 1 128 ? -16.957 -1.407 9.347 1.00 91.06 128 ALA A C 1
ATOM 1063 O O . ALA A 1 128 ? -16.721 -1.647 8.170 1.00 91.06 128 ALA A O 1
ATOM 1064 N N . PHE A 1 129 ? -16.702 -0.204 9.871 1.00 90.94 129 PHE A N 1
ATOM 1065 C CA . PHE A 1 129 ? -16.125 0.899 9.095 1.00 90.94 129 PHE A CA 1
ATOM 1066 C C . PHE A 1 129 ? -14.744 0.562 8.495 1.00 90.94 129 PHE A C 1
ATOM 1068 O O . PHE A 1 129 ? -14.463 0.902 7.342 1.00 90.94 129 PHE A O 1
ATOM 1075 N N . ALA A 1 130 ? -13.881 -0.151 9.230 1.00 93.25 130 ALA A N 1
ATOM 1076 C CA . ALA A 1 130 ? -12.584 -0.578 8.698 1.00 93.25 130 ALA A CA 1
ATOM 1077 C C . ALA A 1 130 ? -12.740 -1.605 7.565 1.00 93.25 130 ALA A C 1
ATOM 1079 O O . ALA A 1 130 ? -12.044 -1.511 6.550 1.00 93.25 130 ALA A O 1
ATOM 1080 N N . PHE A 1 131 ? -13.667 -2.556 7.711 1.00 91.25 131 PHE A N 1
ATOM 1081 C CA . PHE A 1 131 ? -13.986 -3.518 6.654 1.00 91.25 131 PHE A CA 1
ATOM 1082 C C . PHE A 1 131 ? -14.628 -2.834 5.445 1.00 91.25 131 PHE A C 1
ATOM 1084 O O . PHE A 1 131 ? -14.178 -3.056 4.324 1.00 91.25 131 PHE A O 1
ATOM 1091 N N . ALA A 1 132 ? -15.566 -1.912 5.662 1.00 89.38 132 ALA A N 1
ATOM 1092 C CA . ALA A 1 132 ? -16.193 -1.115 4.611 1.00 89.38 132 ALA A CA 1
ATOM 1093 C C . ALA A 1 132 ? -15.138 -0.363 3.795 1.00 89.38 132 ALA A C 1
ATOM 1095 O O . ALA A 1 132 ? -15.152 -0.399 2.570 1.00 89.38 132 ALA A O 1
ATOM 1096 N N . THR A 1 133 ? -14.160 0.247 4.471 1.00 91.25 133 THR A N 1
ATOM 1097 C CA . THR A 1 133 ? -13.048 0.944 3.809 1.00 91.25 133 THR A CA 1
ATOM 1098 C C . THR A 1 133 ? -12.205 -0.013 2.958 1.00 91.25 133 THR A C 1
ATOM 1100 O O . THR A 1 133 ? -11.813 0.337 1.846 1.00 91.25 133 THR A O 1
ATOM 1103 N N . LYS A 1 134 ? -11.936 -1.237 3.437 1.00 91.56 134 LYS A N 1
ATOM 1104 C CA . LYS A 1 134 ? -11.238 -2.277 2.655 1.00 91.56 134 LYS A CA 1
ATOM 1105 C C . LYS A 1 134 ? -12.033 -2.654 1.400 1.00 91.56 134 LYS A C 1
ATOM 1107 O O . LYS A 1 134 ? -11.428 -2.731 0.334 1.00 91.56 134 LYS A O 1
ATOM 1112 N N . HIS A 1 135 ? -13.331 -2.914 1.530 1.00 89.25 135 HIS A N 1
ATOM 1113 C CA . HIS A 1 135 ? -14.193 -3.306 0.411 1.00 89.25 135 HIS A CA 1
ATOM 1114 C C . HIS A 1 135 ? -14.334 -2.175 -0.611 1.00 89.25 135 HIS A C 1
ATOM 1116 O O . HIS A 1 135 ? -14.113 -2.386 -1.801 1.00 89.25 135 HIS A O 1
ATOM 1122 N N . TYR A 1 136 ? -14.509 -0.942 -0.137 1.00 88.12 136 TYR A N 1
ATOM 1123 C CA . TYR A 1 136 ? -14.526 0.251 -0.978 1.00 88.12 136 TYR A CA 1
ATOM 1124 C C . TYR A 1 136 ? -13.233 0.420 -1.795 1.00 88.12 136 TYR A C 1
ATOM 1126 O O . TYR A 1 136 ? -13.290 0.653 -2.998 1.00 88.12 136 TYR A O 1
ATOM 1134 N N . LEU A 1 137 ? -12.055 0.234 -1.181 1.00 89.94 137 LEU A N 1
ATOM 1135 C CA . LEU A 1 137 ? -10.762 0.304 -1.884 1.00 89.94 137 LEU A CA 1
ATOM 1136 C C . LEU A 1 137 ? -10.528 -0.844 -2.880 1.00 89.94 137 LEU A C 1
ATOM 1138 O O . LEU A 1 137 ? -9.622 -0.749 -3.709 1.00 89.94 137 LEU A O 1
ATOM 1142 N N . ARG A 1 138 ? -11.288 -1.937 -2.771 1.00 89.19 138 ARG A N 1
ATOM 1143 C CA . ARG A 1 138 ? -11.258 -3.076 -3.700 1.00 89.19 138 ARG A CA 1
ATOM 1144 C C . ARG A 1 138 ? -12.330 -2.996 -4.781 1.00 89.19 138 ARG A C 1
ATOM 1146 O O . ARG A 1 138 ? -12.396 -3.916 -5.587 1.00 89.19 138 ARG A O 1
ATOM 1153 N N . GLU A 1 139 ? -13.139 -1.934 -4.785 1.00 84.56 139 GLU A N 1
ATOM 1154 C CA . GLU A 1 139 ? -14.310 -1.800 -5.664 1.00 84.56 139 GLU A CA 1
ATOM 1155 C C . GLU A 1 139 ? -15.334 -2.938 -5.449 1.00 84.56 139 GLU A C 1
ATOM 1157 O O . GLU A 1 139 ? -16.106 -3.298 -6.333 1.00 84.56 139 GLU A O 1
ATOM 1162 N N . GLU A 1 140 ? -15.345 -3.511 -4.242 1.00 81.38 140 GLU A N 1
ATOM 1163 C CA . GLU A 1 140 ? -16.303 -4.513 -3.781 1.00 81.38 140 GLU A CA 1
ATOM 1164 C C . GLU A 1 140 ? -17.460 -3.764 -3.095 1.00 81.38 140 GLU A C 1
ATOM 1166 O O . GLU A 1 140 ? -17.370 -3.392 -1.926 1.00 81.38 140 GLU A O 1
ATOM 1171 N N . TYR A 1 141 ? -18.535 -3.470 -3.833 1.00 72.75 141 TYR A N 1
ATOM 1172 C CA . TYR A 1 141 ? -19.701 -2.752 -3.300 1.00 72.75 141 TYR A CA 1
ATOM 1173 C C . TYR A 1 141 ? -20.707 -3.716 -2.653 1.00 72.75 141 TYR A C 1
ATOM 1175 O O . TYR A 1 141 ? -20.801 -4.878 -3.045 1.00 72.75 141 TYR A O 1
ATOM 1183 N N . GLY A 1 142 ? -21.448 -3.238 -1.651 1.00 70.19 142 GLY A N 1
ATOM 1184 C CA . GLY A 1 142 ? -22.452 -4.016 -0.919 1.00 70.19 142 GLY A CA 1
ATOM 1185 C C . GLY A 1 142 ? -22.071 -4.317 0.534 1.00 70.19 142 GLY A C 1
ATOM 1186 O O . GLY A 1 142 ? -20.949 -4.074 0.971 1.00 70.19 142 GLY A O 1
ATOM 1187 N N . TYR A 1 143 ? -23.040 -4.818 1.300 1.00 69.19 143 TYR A N 1
ATOM 1188 C CA . TYR A 1 143 ? -22.880 -5.186 2.715 1.00 69.19 143 TYR A CA 1
ATOM 1189 C C . TYR A 1 143 ? -22.978 -6.702 2.958 1.00 69.19 143 TYR A C 1
ATOM 1191 O O . TYR A 1 143 ? -22.822 -7.150 4.092 1.00 69.19 143 TYR A O 1
ATOM 1199 N N . ASP A 1 144 ? -23.244 -7.484 1.908 1.00 72.38 144 ASP A N 1
ATOM 1200 C CA . ASP A 1 144 ? -23.454 -8.936 1.961 1.00 72.38 144 ASP A CA 1
ATOM 1201 C C . ASP A 1 144 ? -22.127 -9.700 1.826 1.00 72.38 144 ASP A C 1
ATOM 1203 O O . ASP A 1 144 ? -21.929 -10.515 0.930 1.00 72.38 144 ASP A O 1
ATOM 1207 N N . TYR A 1 145 ? -21.173 -9.359 2.691 1.00 80.38 145 TYR A N 1
ATOM 1208 C CA . TYR A 1 145 ? -19.879 -10.030 2.779 1.00 80.38 145 TYR A CA 1
ATOM 1209 C C . TYR A 1 145 ? -19.775 -10.778 4.108 1.00 80.38 145 TYR A C 1
ATOM 1211 O O . TYR A 1 145 ? -20.124 -10.223 5.153 1.00 80.38 145 TYR A O 1
ATOM 1219 N N . ASP A 1 146 ? -19.249 -12.008 4.082 1.00 81.88 146 ASP A N 1
ATOM 1220 C CA . ASP A 1 146 ? -19.127 -12.885 5.261 1.00 81.88 146 ASP A CA 1
ATOM 1221 C C . ASP A 1 146 ? -18.445 -12.195 6.460 1.00 81.88 146 ASP A C 1
ATOM 1223 O O . ASP A 1 146 ? -18.789 -12.451 7.609 1.00 81.88 146 ASP A O 1
ATOM 1227 N N . ASP A 1 147 ? -17.489 -11.290 6.216 1.00 84.44 147 ASP A N 1
ATOM 1228 C CA . ASP A 1 147 ? -16.755 -10.558 7.255 1.00 84.44 147 ASP A CA 1
ATOM 1229 C C . ASP A 1 147 ? -17.477 -9.307 7.790 1.00 84.44 147 ASP A C 1
ATOM 1231 O O . ASP A 1 147 ? -17.069 -8.761 8.819 1.00 84.44 147 ASP A O 1
ATOM 1235 N N . MET A 1 148 ? -18.554 -8.857 7.140 1.00 81.62 148 MET A N 1
ATOM 1236 C CA . MET A 1 148 ? -19.344 -7.686 7.548 1.00 81.62 148 MET A CA 1
ATOM 1237 C C . MET A 1 148 ? -20.728 -8.049 8.087 1.00 81.62 148 MET A C 1
ATOM 1239 O O . MET A 1 148 ? -21.219 -7.359 8.985 1.00 81.62 148 MET A O 1
ATOM 1243 N N . VAL A 1 149 ? -21.345 -9.122 7.582 1.00 79.69 149 VAL A N 1
ATOM 1244 C CA . VAL A 1 149 ? -22.705 -9.542 7.958 1.00 79.69 149 VAL A CA 1
ATOM 1245 C C . VAL A 1 149 ? -22.818 -9.736 9.469 1.00 79.69 149 VAL A C 1
ATOM 1247 O O . VAL A 1 149 ? -23.702 -9.139 10.086 1.00 79.69 149 VAL A O 1
ATOM 1250 N N . ASP A 1 150 ? -21.872 -10.453 10.081 1.00 82.81 150 ASP A N 1
ATOM 1251 C CA . ASP A 1 150 ? -21.839 -10.697 11.530 1.00 82.81 150 ASP A CA 1
ATOM 1252 C C . ASP A 1 150 ? -21.815 -9.395 12.344 1.00 82.81 150 ASP A C 1
ATOM 1254 O O . ASP A 1 150 ? -22.483 -9.274 13.377 1.00 82.81 150 ASP A O 1
ATOM 1258 N N . LEU A 1 151 ? -21.084 -8.391 11.853 1.00 84.19 151 LEU A N 1
ATOM 1259 C CA . LEU A 1 151 ? -20.939 -7.095 12.512 1.00 84.19 151 LEU A CA 1
ATOM 1260 C C . LEU A 1 151 ? -22.196 -6.234 12.373 1.00 84.19 151 LEU A C 1
ATOM 1262 O O . LEU A 1 151 ? -22.463 -5.438 13.270 1.00 84.19 151 LEU A O 1
ATOM 1266 N N . LEU A 1 152 ? -22.967 -6.389 11.294 1.00 82.00 152 LEU A N 1
ATOM 1267 C CA . LEU A 1 152 ? -24.124 -5.550 10.957 1.00 82.00 152 LEU A CA 1
ATOM 1268 C C . LEU A 1 152 ? -25.480 -6.159 11.347 1.00 82.00 152 LEU A C 1
ATOM 1270 O O . LEU A 1 152 ? -26.484 -5.452 11.299 1.00 82.00 152 LEU A O 1
ATOM 1274 N N . THR A 1 153 ? -25.525 -7.424 11.781 1.00 79.25 153 THR A N 1
ATOM 1275 C CA . THR A 1 153 ? -26.764 -8.150 12.154 1.00 79.25 153 THR A CA 1
ATOM 1276 C C . THR A 1 153 ? -27.706 -7.397 13.098 1.00 79.25 153 THR A C 1
ATOM 1278 O O . THR A 1 153 ? -28.917 -7.600 13.065 1.00 79.25 153 THR A O 1
ATOM 1281 N N . HIS A 1 154 ? -27.159 -6.536 13.952 1.00 75.25 154 HIS A N 1
ATOM 1282 C CA . HIS A 1 154 ? -27.886 -5.824 14.995 1.00 75.25 154 HIS A CA 1
ATOM 1283 C C . HIS A 1 154 ? -28.537 -4.507 14.526 1.00 75.25 154 HIS A C 1
ATOM 1285 O O . HIS A 1 154 ? -29.260 -3.888 15.306 1.00 75.25 154 HIS A O 1
ATOM 1291 N N . ILE A 1 155 ? -28.280 -4.054 13.294 1.00 72.81 155 ILE A N 1
ATOM 1292 C CA . ILE A 1 155 ? -28.803 -2.788 12.760 1.00 72.81 155 ILE A CA 1
ATOM 1293 C C . ILE A 1 155 ? -29.961 -3.086 11.796 1.00 72.81 155 ILE A C 1
ATOM 1295 O O . ILE A 1 155 ? -29.814 -3.936 10.914 1.00 72.81 155 ILE A O 1
ATOM 1299 N N . PRO A 1 156 ? -31.112 -2.396 11.909 1.00 67.00 156 PRO A N 1
ATOM 1300 C CA . PRO A 1 156 ? -32.160 -2.498 10.901 1.00 67.00 156 PRO A CA 1
ATOM 1301 C C . PRO A 1 156 ? -31.631 -2.022 9.542 1.00 67.00 156 PRO A C 1
ATOM 1303 O O . PRO A 1 156 ? -30.943 -1.006 9.444 1.00 67.00 156 PRO A O 1
ATOM 1306 N N . LYS A 1 157 ? -31.945 -2.771 8.481 1.00 61.88 157 LYS A N 1
ATOM 1307 C CA . LYS A 1 157 ? -31.500 -2.459 7.118 1.00 61.88 157 LYS A CA 1
ATOM 1308 C C . LYS A 1 157 ? -32.163 -1.163 6.651 1.00 61.88 157 LYS A C 1
ATOM 1310 O O . LYS A 1 157 ? -33.312 -1.176 6.220 1.00 61.88 157 LYS A O 1
ATOM 1315 N N . TYR A 1 158 ? -31.443 -0.051 6.728 1.00 58.19 158 TYR A N 1
ATOM 1316 C CA . TYR A 1 158 ? -31.845 1.180 6.061 1.00 58.19 158 TYR A CA 1
ATOM 1317 C C . TYR A 1 158 ? -31.344 1.119 4.618 1.00 58.19 158 TYR A C 1
ATOM 1319 O O . TYR A 1 158 ? -30.147 1.238 4.366 1.00 58.19 158 TYR A O 1
ATOM 1327 N N . SER A 1 159 ? -32.255 0.899 3.669 1.00 52.38 159 SER A N 1
ATOM 1328 C CA . SER A 1 159 ? -31.990 1.062 2.239 1.00 52.38 159 SER A CA 1
ATOM 1329 C C . SER A 1 159 ? -31.834 2.551 1.942 1.00 52.38 159 SER A C 1
ATOM 1331 O O . SER A 1 159 ? -32.795 3.241 1.607 1.00 52.38 159 SER A O 1
ATOM 1333 N N . ILE A 1 160 ? -30.631 3.071 2.140 1.00 51.50 160 ILE A N 1
ATOM 1334 C CA . ILE A 1 160 ? -30.243 4.369 1.601 1.00 51.50 160 ILE A CA 1
ATOM 1335 C C . ILE A 1 160 ? -29.547 4.048 0.280 1.00 51.50 160 ILE A C 1
ATOM 1337 O O . ILE A 1 160 ? -28.657 3.195 0.302 1.00 51.50 160 ILE A O 1
ATOM 1341 N N . PRO A 1 161 ? -29.917 4.672 -0.853 1.00 48.59 161 PRO A N 1
ATOM 1342 C CA . PRO A 1 161 ? -29.126 4.561 -2.069 1.00 48.59 161 PRO A CA 1
ATOM 1343 C C . PRO A 1 161 ? -27.730 5.090 -1.747 1.00 48.59 161 PRO A C 1
ATOM 1345 O O . PRO A 1 161 ? -27.498 6.289 -1.580 1.00 48.59 161 PRO A O 1
ATOM 1348 N N . THR A 1 162 ? -26.809 4.162 -1.523 1.00 51.38 162 THR A N 1
ATOM 1349 C CA . THR A 1 162 ? -25.421 4.464 -1.218 1.00 51.38 162 THR A CA 1
ATOM 1350 C C . THR A 1 162 ? -24.862 5.206 -2.428 1.00 51.38 162 THR A C 1
ATOM 1352 O O . THR A 1 162 ? -25.025 4.743 -3.552 1.00 51.38 162 THR A O 1
ATOM 1355 N N . SER A 1 163 ? -24.168 6.331 -2.237 1.00 53.94 163 SER A N 1
ATOM 1356 C CA . SER A 1 163 ? -23.610 7.170 -3.320 1.00 53.94 163 SER A CA 1
ATOM 1357 C C . SER A 1 163 ? -22.525 6.490 -4.181 1.00 53.94 163 SER A C 1
ATOM 1359 O O . SER A 1 163 ? -21.766 7.162 -4.874 1.00 53.94 163 SER A O 1
ATOM 1361 N N . VAL A 1 164 ? -22.380 5.175 -4.052 1.00 50.19 164 VAL A N 1
ATOM 1362 C CA . VAL A 1 164 ? -21.328 4.328 -4.616 1.00 50.19 164 VAL A CA 1
ATOM 1363 C C . VAL A 1 164 ? -21.884 3.214 -5.506 1.00 50.19 164 VAL A C 1
ATOM 1365 O O . VAL A 1 164 ? -21.102 2.528 -6.153 1.00 50.19 164 VAL A O 1
ATOM 1368 N N . GLU A 1 165 ? -23.208 3.071 -5.609 1.00 55.06 165 GLU A N 1
ATOM 1369 C CA . GLU A 1 165 ? -23.815 2.428 -6.777 1.00 55.06 165 GLU A CA 1
ATOM 1370 C C . GLU A 1 165 ? -23.906 3.488 -7.894 1.00 55.06 165 GLU A C 1
ATOM 1372 O O . GLU A 1 165 ? -24.312 4.622 -7.612 1.00 55.06 165 GLU A O 1
ATOM 1377 N N . PRO A 1 166 ? -23.509 3.208 -9.155 1.00 48.72 166 PRO A N 1
ATOM 1378 C CA . PRO A 1 166 ? -23.874 4.104 -10.249 1.00 48.72 166 PRO A CA 1
ATOM 1379 C C . PRO A 1 166 ? -25.400 4.236 -10.237 1.00 48.72 166 PRO A C 1
ATOM 1381 O O . PRO A 1 166 ? -26.074 3.218 -10.151 1.00 48.72 166 PRO A O 1
ATOM 1384 N N . MET A 1 167 ? -25.928 5.464 -10.289 1.00 54.25 167 MET A N 1
ATOM 1385 C CA . MET A 1 167 ? -27.370 5.755 -10.304 1.00 54.25 167 MET A CA 1
ATOM 1386 C C . MET A 1 167 ? -28.078 4.914 -11.383 1.00 54.25 167 MET A C 1
ATOM 1388 O O . MET A 1 167 ? -28.150 5.315 -12.548 1.00 54.25 167 MET A O 1
ATOM 1392 N N . ASP A 1 168 ? -28.581 3.738 -11.006 1.00 51.66 168 ASP A N 1
ATOM 1393 C CA . ASP A 1 168 ? -29.387 2.884 -11.866 1.00 51.66 168 ASP A CA 1
ATOM 1394 C C . ASP A 1 168 ? -30.830 3.368 -11.760 1.00 51.66 168 ASP A C 1
ATOM 1396 O O . ASP A 1 168 ? -31.587 2.970 -10.878 1.00 51.66 168 ASP A O 1
ATOM 1400 N N . TRP A 1 169 ? -31.212 4.261 -12.675 1.00 57.69 169 TRP A N 1
ATOM 1401 C CA . TRP A 1 169 ? -32.557 4.847 -12.786 1.00 57.69 169 TRP A CA 1
ATOM 1402 C C . TRP A 1 169 ? -33.688 3.807 -12.910 1.00 57.69 169 TRP A C 1
ATOM 1404 O O . TRP A 1 169 ? -34.863 4.168 -12.926 1.00 57.69 169 TRP A O 1
ATOM 1414 N N . ARG A 1 170 ? -33.354 2.516 -13.037 1.00 56.91 170 ARG A N 1
ATOM 1415 C CA . ARG A 1 170 ? -34.298 1.397 -13.095 1.00 56.91 170 ARG A CA 1
ATOM 1416 C C . ARG A 1 170 ? -34.722 0.862 -11.727 1.00 56.91 170 ARG A C 1
ATOM 1418 O O . ARG A 1 170 ? -35.649 0.057 -11.692 1.00 56.91 170 ARG A O 1
ATOM 1425 N N . MET A 1 171 ? -34.084 1.273 -10.628 1.00 55.62 171 MET A N 1
ATOM 1426 C CA . MET A 1 171 ? -34.405 0.758 -9.287 1.00 55.62 171 MET A CA 1
ATOM 1427 C C . MET A 1 171 ? -35.453 1.578 -8.511 1.00 55.62 171 MET A C 1
ATOM 1429 O O . MET A 1 171 ? -35.818 1.198 -7.401 1.00 55.62 171 MET A O 1
ATOM 1433 N N . ASP A 1 172 ? -36.041 2.618 -9.111 1.00 52.69 172 ASP A N 1
ATOM 1434 C CA . ASP A 1 172 ? -37.143 3.390 -8.512 1.00 52.69 172 ASP A CA 1
ATOM 1435 C C . ASP A 1 172 ? -38.530 2.773 -8.780 1.00 52.69 172 ASP A C 1
ATOM 1437 O O . ASP A 1 172 ? -39.446 3.427 -9.285 1.00 52.69 172 ASP A O 1
ATOM 1441 N N . ILE A 1 173 ? -38.730 1.509 -8.404 1.00 53.47 173 ILE A N 1
ATOM 1442 C CA . ILE A 1 173 ? -40.088 1.000 -8.164 1.00 53.47 173 ILE A CA 1
ATOM 1443 C C . ILE A 1 173 ? -40.127 0.331 -6.794 1.00 53.47 173 ILE A C 1
ATOM 1445 O O . ILE A 1 173 ? -39.625 -0.784 -6.648 1.00 53.47 173 ILE A O 1
ATOM 1449 N N . PRO A 1 174 ? -40.736 0.967 -5.777 1.00 43.41 174 PRO A N 1
ATOM 1450 C CA . PRO A 1 174 ? -41.008 0.283 -4.529 1.00 43.41 174 PRO A CA 1
ATOM 1451 C C . PRO A 1 174 ? -42.058 -0.796 -4.808 1.00 43.41 174 PRO A C 1
ATOM 1453 O O . PRO A 1 174 ? -43.252 -0.519 -4.879 1.00 43.41 174 PRO A O 1
ATOM 1456 N N . THR A 1 175 ? -41.624 -2.043 -4.985 1.00 52.72 175 THR A N 1
ATOM 1457 C CA . THR A 1 175 ? -42.522 -3.204 -4.997 1.00 52.72 175 THR A CA 1
ATOM 1458 C C . THR A 1 175 ? -42.629 -3.784 -3.591 1.00 52.72 175 THR A C 1
ATOM 1460 O O . THR A 1 175 ? -42.283 -4.938 -3.348 1.00 52.72 175 THR A O 1
ATOM 1463 N N . THR A 1 176 ? -43.100 -2.976 -2.646 1.00 48.03 176 THR A N 1
ATOM 1464 C CA . THR A 1 176 ? -43.737 -3.490 -1.431 1.00 48.03 176 THR A CA 1
ATOM 1465 C C . THR A 1 176 ? -45.235 -3.260 -1.580 1.00 48.03 176 THR A C 1
ATOM 1467 O O . THR A 1 176 ? -45.648 -2.096 -1.587 1.00 48.03 176 THR A O 1
ATOM 1470 N N . PRO A 1 177 ? -46.077 -4.301 -1.711 1.00 42.59 177 PRO A N 1
ATOM 1471 C CA . PRO A 1 177 ? -47.462 -4.121 -1.326 1.00 42.59 177 PRO A CA 1
ATOM 1472 C C . PRO A 1 177 ? -47.493 -3.948 0.200 1.00 42.59 177 PRO A C 1
ATOM 1474 O O . PRO A 1 177 ? -46.699 -4.565 0.913 1.00 42.59 177 PRO A O 1
ATOM 1477 N N . LEU A 1 178 ? -48.359 -3.036 0.640 1.00 42.91 178 LEU A N 1
ATOM 1478 C CA . LEU A 1 178 ? -48.670 -2.720 2.036 1.00 42.91 178 LEU A CA 1
ATOM 1479 C C . LEU A 1 178 ? -48.919 -3.968 2.893 1.00 42.91 178 LEU A C 1
ATOM 1481 O O . LEU A 1 178 ? -49.538 -4.923 2.367 1.00 42.91 178 LEU A O 1
#